Protein AF-A0A377LV64-F1 (afdb_monomer_lite)

Structure (mmCIF, N/CA/C/O backbone):
data_AF-A0A377LV64-F1
#
_entry.id   AF-A0A377LV64-F1
#
loop_
_atom_site.group_PDB
_atom_site.id
_atom_site.type_symbol
_atom_site.label_atom_id
_atom_site.label_alt_id
_atom_site.label_comp_id
_atom_site.label_asym_id
_atom_site.label_entity_id
_atom_site.label_seq_id
_atom_site.pdbx_PDB_ins_code
_atom_site.Cartn_x
_atom_site.Cartn_y
_atom_site.Cartn_z
_atom_site.occupancy
_atom_site.B_iso_or_equiv
_atom_site.auth_seq_id
_atom_site.auth_comp_id
_atom_site.auth_asym_id
_atom_site.auth_atom_id
_atom_site.pdbx_PDB_model_num
ATOM 1 N N . MET A 1 1 ? -27.611 -14.248 24.323 1.00 59.53 1 MET A N 1
ATOM 2 C CA . MET A 1 1 ? -26.358 -13.473 24.450 1.00 59.53 1 MET A CA 1
ATOM 3 C C . MET A 1 1 ? -26.274 -12.584 23.218 1.00 59.53 1 MET A C 1
ATOM 5 O O . MET A 1 1 ? -26.470 -13.113 22.133 1.00 59.53 1 MET A O 1
ATOM 9 N N . LYS A 1 2 ? -26.137 -11.259 23.353 1.00 60.19 2 LYS A N 1
ATOM 10 C CA . LYS A 1 2 ? -25.925 -10.385 22.186 1.00 60.19 2 LYS A CA 1
ATOM 11 C C . LY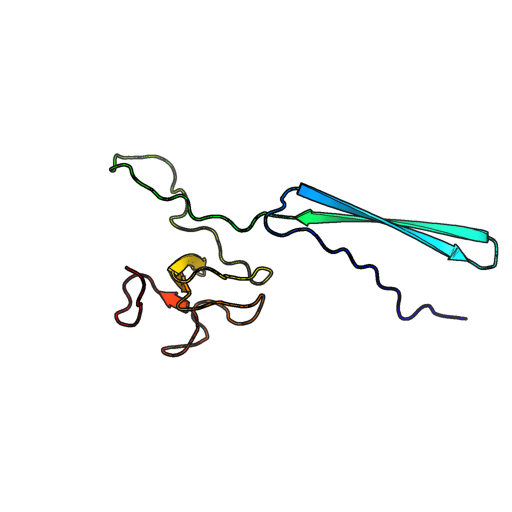S A 1 2 ? -24.421 -10.357 21.922 1.00 60.19 2 LYS A C 1
ATOM 13 O O . LYS A 1 2 ? -23.681 -9.987 22.828 1.00 60.19 2 LYS A O 1
ATOM 18 N N . SER A 1 3 ? -23.997 -10.825 20.753 1.00 68.69 3 SER A N 1
ATOM 19 C CA . SER A 1 3 ? -22.598 -10.783 20.319 1.00 68.69 3 SER A CA 1
ATOM 20 C C . SER A 1 3 ? -22.353 -9.489 19.549 1.00 68.69 3 SER A C 1
ATOM 22 O O . SER A 1 3 ? -23.254 -8.992 18.872 1.00 68.69 3 SER A O 1
ATOM 24 N N . VAL A 1 4 ? -21.161 -8.917 19.692 1.00 68.25 4 VAL A N 1
ATOM 25 C CA . VAL A 1 4 ? -20.699 -7.827 18.831 1.00 68.25 4 VAL A CA 1
ATOM 26 C C . VAL A 1 4 ? -19.834 -8.473 17.762 1.00 68.25 4 VAL A C 1
ATOM 28 O O . VAL A 1 4 ? -18.697 -8.839 18.034 1.00 68.25 4 VAL A O 1
ATOM 31 N N . ASP A 1 5 ? -20.384 -8.624 16.560 1.00 70.62 5 ASP A N 1
ATOM 32 C CA . ASP A 1 5 ? -19.706 -9.352 15.480 1.00 70.62 5 ASP A CA 1
ATOM 33 C C . ASP A 1 5 ? -18.890 -8.426 14.558 1.00 70.62 5 ASP A C 1
ATOM 35 O O . ASP A 1 5 ? -18.133 -8.894 13.710 1.00 70.62 5 ASP A O 1
ATOM 39 N N . SER A 1 6 ? -19.007 -7.100 14.724 1.00 60.22 6 SER A N 1
ATOM 40 C CA . SER A 1 6 ? -18.249 -6.127 13.931 1.00 60.22 6 SER A CA 1
ATOM 41 C C . SER A 1 6 ? -18.150 -4.755 14.610 1.00 60.22 6 SER A C 1
ATOM 43 O O . SER A 1 6 ? -19.130 -4.010 14.664 1.00 60.22 6 SER A O 1
ATOM 45 N N . ALA A 1 7 ? -16.955 -4.387 15.068 1.00 73.88 7 ALA A N 1
ATOM 46 C CA . ALA A 1 7 ? -16.596 -3.019 15.437 1.00 73.88 7 ALA A CA 1
ATOM 47 C C . ALA A 1 7 ? -15.292 -2.654 14.718 1.00 73.88 7 ALA A C 1
ATOM 49 O O . ALA A 1 7 ? -14.335 -3.424 14.753 1.00 73.88 7 ALA A O 1
ATOM 50 N N . HIS A 1 8 ? -15.263 -1.501 14.049 1.00 77.44 8 HIS A N 1
ATOM 51 C CA . HIS A 1 8 ? -14.115 -1.064 13.254 1.00 77.44 8 HIS A CA 1
ATOM 52 C C . HIS A 1 8 ? -13.709 0.357 13.640 1.00 77.44 8 HIS A C 1
ATOM 54 O O . HIS A 1 8 ? -14.565 1.226 13.810 1.00 77.44 8 HIS A O 1
ATOM 60 N N . ALA A 1 9 ? -12.401 0.591 13.731 1.00 75.19 9 ALA A N 1
ATOM 61 C CA . ALA A 1 9 ? -11.805 1.908 13.911 1.00 75.19 9 ALA A CA 1
ATOM 62 C C . ALA A 1 9 ? -10.847 2.187 12.745 1.00 75.19 9 ALA A C 1
ATOM 64 O O . ALA A 1 9 ? -10.065 1.317 12.362 1.00 75.19 9 ALA A O 1
ATOM 65 N N . TYR A 1 10 ? -10.909 3.397 12.187 1.00 77.56 10 TYR A N 1
ATOM 66 C CA . TYR A 1 10 ? -10.066 3.828 11.072 1.00 77.56 10 TYR A CA 1
ATOM 67 C C . TYR A 1 10 ? -9.449 5.189 11.371 1.00 77.56 10 TYR A C 1
ATOM 69 O O . TYR A 1 10 ? -10.080 6.044 11.991 1.00 77.56 10 TYR A O 1
ATOM 77 N N . ALA A 1 11 ? -8.236 5.402 10.871 1.00 77.44 11 ALA A N 1
ATOM 78 C CA . ALA A 1 11 ? -7.573 6.694 10.904 1.00 77.44 11 ALA A CA 1
ATOM 79 C C . ALA A 1 11 ? -6.870 6.966 9.581 1.00 77.44 11 ALA A C 1
ATOM 81 O O . ALA A 1 11 ? -6.234 6.085 9.002 1.00 77.44 11 ALA A O 1
ATOM 82 N N . VAL A 1 12 ? -6.986 8.208 9.122 1.00 81.62 12 VAL A N 1
ATOM 83 C CA . VAL A 1 12 ? -6.298 8.698 7.932 1.00 81.62 12 VAL A CA 1
ATOM 84 C C . VAL A 1 12 ? -5.049 9.425 8.395 1.00 81.62 12 VAL A C 1
ATOM 86 O O . VAL A 1 12 ? -5.133 10.426 9.103 1.00 81.62 12 VAL A O 1
ATOM 89 N N . ILE A 1 13 ? -3.890 8.911 7.998 1.00 78.44 13 ILE A N 1
ATOM 90 C CA . ILE A 1 13 ? -2.603 9.533 8.290 1.00 78.44 13 ILE A CA 1
ATOM 91 C C . ILE A 1 13 ? -2.162 10.323 7.052 1.00 78.44 13 ILE A C 1
ATOM 93 O O . ILE A 1 13 ? -2.203 9.764 5.951 1.00 78.44 13 ILE A O 1
ATOM 97 N N . PRO A 1 14 ? -1.755 11.602 7.185 1.00 74.31 14 PRO A N 1
ATOM 98 C CA . PRO A 1 14 ? -1.276 12.383 6.052 1.00 74.31 14 PRO A CA 1
ATOM 99 C C . PRO A 1 14 ? -0.109 11.696 5.338 1.00 74.31 14 PRO A C 1
ATOM 101 O O . PRO A 1 14 ? 0.725 11.034 5.968 1.00 74.31 14 PRO A O 1
ATOM 104 N N . ALA A 1 15 ? -0.022 11.885 4.021 1.00 58.31 15 ALA A N 1
ATOM 105 C CA . ALA A 1 15 ? 1.092 11.366 3.236 1.00 58.31 15 ALA A CA 1
ATOM 106 C C . ALA A 1 15 ? 2.441 11.860 3.793 1.00 58.31 15 ALA A C 1
ATOM 108 O O . ALA A 1 15 ? 2.550 12.996 4.251 1.00 58.31 15 ALA A O 1
ATOM 109 N N . ASN A 1 16 ? 3.469 11.009 3.719 1.00 60.00 16 ASN A N 1
ATOM 110 C CA . ASN A 1 16 ? 4.834 11.285 4.195 1.00 60.00 16 ASN A CA 1
ATOM 111 C C . ASN A 1 16 ? 4.975 11.521 5.711 1.00 60.00 16 ASN A C 1
ATOM 113 O O . ASN A 1 16 ? 5.982 12.071 6.149 1.00 60.00 16 ASN A O 1
ATOM 117 N N . SER A 1 17 ? 4.004 11.080 6.512 1.00 64.38 17 SER A N 1
ATOM 118 C CA . SER A 1 17 ? 4.131 11.089 7.972 1.00 64.38 17 SER A CA 1
ATOM 119 C C . SER A 1 17 ? 4.943 9.890 8.466 1.00 64.38 17 SER A C 1
ATOM 121 O O . SER A 1 17 ? 4.853 8.793 7.913 1.00 64.38 17 SER A O 1
ATOM 123 N N . GLU A 1 18 ? 5.695 10.085 9.545 1.00 76.56 18 GLU A N 1
ATOM 124 C CA . GLU A 1 18 ? 6.354 9.023 10.305 1.00 76.56 18 GLU A CA 1
ATOM 125 C C . GLU A 1 18 ? 6.080 9.203 11.798 1.00 76.56 18 GLU A C 1
ATOM 127 O O . GLU A 1 18 ? 5.905 10.325 12.269 1.00 76.56 18 GLU A O 1
ATOM 132 N N . GLY A 1 19 ? 6.013 8.100 12.539 1.00 76.12 19 GLY A N 1
ATOM 133 C CA . GLY A 1 19 ? 5.763 8.118 13.977 1.00 76.12 19 GLY A CA 1
ATOM 134 C C . GLY A 1 19 ? 4.929 6.932 14.439 1.00 76.12 19 GLY A C 1
ATOM 135 O O . GLY A 1 19 ? 4.646 6.009 13.679 1.00 76.12 19 GLY A O 1
ATOM 136 N N . GLU A 1 20 ? 4.532 6.945 15.703 1.00 81.06 20 GLU A N 1
ATOM 137 C CA . GLU A 1 20 ? 3.652 5.927 16.273 1.00 81.06 20 GLU A CA 1
ATOM 138 C C . GLU A 1 20 ? 2.248 6.500 16.445 1.00 81.06 20 GLU A C 1
ATOM 140 O O . GLU A 1 20 ? 2.061 7.547 17.062 1.00 81.06 20 GLU A O 1
ATOM 145 N N . ALA A 1 21 ? 1.256 5.811 15.887 1.00 80.81 21 ALA A N 1
ATOM 146 C CA . ALA A 1 21 ? -0.149 6.088 16.130 1.00 80.81 21 ALA A CA 1
ATOM 147 C C . ALA A 1 21 ? -0.663 5.094 17.175 1.00 80.81 21 ALA A C 1
ATOM 149 O O . ALA A 1 21 ? -0.711 3.891 16.920 1.00 80.81 21 ALA A O 1
ATOM 150 N N . VAL A 1 22 ? -1.033 5.592 18.354 1.00 84.44 22 VAL A N 1
ATOM 151 C CA . VAL A 1 22 ? -1.630 4.780 19.421 1.00 84.44 22 VAL A CA 1
ATOM 152 C C . VAL A 1 22 ? -3.146 4.911 19.345 1.00 84.44 22 VAL A C 1
ATOM 154 O O . VAL A 1 22 ? -3.686 6.012 19.439 1.00 84.44 22 VAL A O 1
ATOM 157 N N . PHE A 1 23 ? -3.829 3.782 19.184 1.00 84.50 23 PHE A N 1
ATOM 158 C CA . PHE A 1 23 ? -5.284 3.706 19.191 1.00 84.50 23 PHE A CA 1
ATOM 159 C C . PHE A 1 23 ? -5.746 3.085 20.492 1.00 84.50 23 PHE A C 1
ATOM 161 O O . PHE A 1 23 ? -5.482 1.911 20.729 1.00 84.50 23 PHE A O 1
ATOM 168 N N . THR A 1 24 ? -6.462 3.860 21.298 1.00 83.12 24 THR A N 1
ATOM 169 C CA . THR A 1 24 ? -7.132 3.365 22.501 1.00 83.12 24 THR A CA 1
ATOM 170 C C . THR A 1 24 ? -8.619 3.265 22.212 1.00 83.12 24 THR A C 1
ATOM 172 O O . THR A 1 24 ? -9.264 4.274 21.921 1.00 83.12 24 THR A O 1
ATOM 175 N N . LEU A 1 25 ? -9.166 2.055 22.277 1.00 85.81 25 LEU A N 1
ATOM 176 C CA . LEU A 1 25 ? -10.587 1.809 22.092 1.00 85.81 25 LEU A CA 1
ATOM 177 C C . LEU A 1 25 ? -11.227 1.519 23.442 1.00 85.81 25 LEU A C 1
ATOM 179 O O . LEU A 1 25 ? -10.770 0.642 24.168 1.00 85.81 25 LEU A O 1
ATOM 183 N N . THR A 1 26 ? -12.310 2.231 23.747 1.00 87.81 26 THR A N 1
ATOM 184 C CA . THR A 1 26 ? -13.128 1.985 24.935 1.00 87.81 26 THR A CA 1
ATOM 185 C C . THR A 1 26 ? -14.533 1.603 24.503 1.00 87.81 26 THR A C 1
ATOM 187 O O . THR A 1 26 ? -15.198 2.354 23.792 1.00 87.81 26 THR A O 1
ATOM 190 N N . THR A 1 27 ? -14.998 0.443 24.950 1.00 84.06 27 THR A N 1
ATOM 191 C CA . THR A 1 27 ? -16.371 -0.021 24.746 1.00 84.06 27 THR A CA 1
ATOM 192 C C . THR A 1 27 ? -17.149 0.108 26.044 1.00 84.06 27 THR A C 1
ATOM 194 O O . THR A 1 27 ? -16.686 -0.390 27.070 1.00 84.06 27 THR A O 1
ATOM 197 N N . THR A 1 28 ? -18.334 0.718 25.996 1.00 89.88 28 THR A N 1
ATOM 198 C CA . THR A 1 28 ? -19.233 0.855 27.152 1.00 89.88 28 THR A CA 1
ATOM 199 C C . THR A 1 28 ? -20.492 0.025 26.935 1.00 89.88 28 THR A C 1
ATOM 201 O O . THR A 1 28 ? -21.195 0.201 25.939 1.00 89.88 28 THR A O 1
ATOM 204 N N . GLY A 1 29 ? -20.782 -0.883 27.863 1.00 85.94 29 GLY A N 1
ATOM 205 C CA . GLY A 1 29 ? -22.022 -1.649 27.891 1.00 85.94 29 GLY A CA 1
ATOM 206 C C . GLY A 1 29 ? -23.213 -0.796 28.331 1.00 85.94 29 GLY A C 1
ATOM 207 O O . GLY A 1 29 ? -23.063 0.222 29.002 1.00 85.94 29 GLY A O 1
ATOM 208 N N . ALA A 1 30 ? -24.429 -1.233 27.995 1.00 84.62 30 ALA A N 1
ATOM 209 C CA . ALA A 1 30 ? -25.662 -0.581 28.459 1.00 84.62 30 ALA A CA 1
ATOM 210 C C . ALA A 1 30 ? -25.830 -0.621 29.994 1.00 84.62 30 ALA A C 1
ATOM 212 O O . ALA A 1 30 ? -26.620 0.134 30.549 1.00 84.62 30 ALA A O 1
ATOM 213 N N . ASP A 1 31 ? -25.081 -1.494 30.671 1.00 91.25 31 ASP A N 1
ATOM 214 C CA . ASP A 1 31 ? -24.961 -1.583 32.128 1.00 91.25 31 ASP A CA 1
ATOM 215 C C . ASP A 1 31 ? -23.941 -0.588 32.718 1.00 91.25 31 ASP A C 1
ATOM 217 O O . ASP A 1 31 ? -23.702 -0.592 33.924 1.00 91.25 31 ASP A O 1
ATOM 221 N N . GLY A 1 32 ? -23.327 0.254 31.880 1.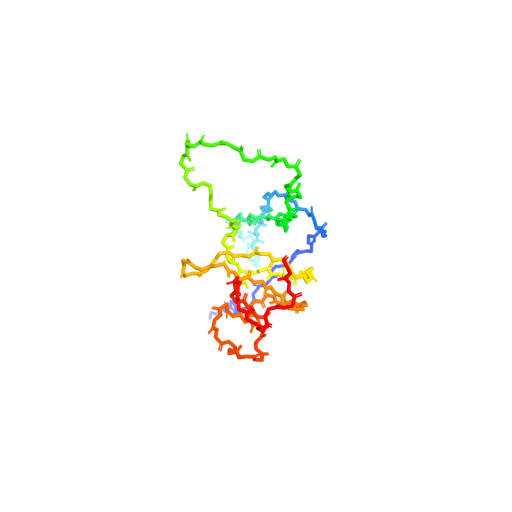00 89.62 32 GLY A N 1
ATOM 222 C CA . GLY A 1 32 ? -22.349 1.266 32.272 1.00 89.62 32 GLY A CA 1
ATOM 223 C C . GLY A 1 32 ? -20.929 0.736 32.475 1.00 89.62 32 GLY A C 1
ATOM 224 O O . GLY A 1 32 ? -20.036 1.522 32.785 1.00 89.62 32 GLY A O 1
ATOM 225 N N . ARG A 1 33 ? -20.681 -0.568 32.293 1.00 89.44 33 ARG A N 1
ATOM 226 C CA . ARG A 1 33 ? -19.327 -1.126 32.398 1.00 89.44 33 ARG A CA 1
ATOM 227 C C . ARG A 1 33 ? -18.508 -0.781 31.167 1.00 89.44 33 ARG A C 1
ATOM 229 O O . ARG A 1 33 ? -19.020 -0.812 30.050 1.00 89.44 33 ARG A O 1
ATOM 236 N N . THR A 1 34 ? -17.226 -0.512 31.370 1.00 91.62 34 THR A N 1
ATOM 237 C CA . THR A 1 34 ? -16.286 -0.226 30.289 1.00 91.62 34 THR A CA 1
ATOM 238 C C . THR A 1 34 ? -15.236 -1.322 30.160 1.00 91.62 34 THR A C 1
ATOM 240 O O . THR A 1 34 ? -14.863 -1.970 31.137 1.00 91.62 34 THR A O 1
ATOM 243 N N . ALA A 1 35 ? -14.750 -1.516 28.940 1.00 83.81 35 ALA A N 1
ATOM 244 C CA . ALA A 1 35 ? -13.516 -2.232 28.651 1.00 83.81 35 ALA A CA 1
ATOM 245 C C . ALA A 1 35 ? -12.669 -1.356 27.730 1.00 83.81 35 ALA A C 1
ATOM 247 O O . ALA A 1 35 ? -13.215 -0.704 26.838 1.00 83.81 35 ALA A O 1
ATOM 248 N N . THR A 1 36 ? -11.360 -1.331 27.960 1.00 90.25 36 THR A N 1
ATOM 249 C CA . THR A 1 36 ? -10.418 -0.513 27.197 1.00 90.25 36 THR A CA 1
ATOM 250 C C . THR A 1 36 ? -9.268 -1.382 26.722 1.00 90.25 36 THR A C 1
ATOM 252 O O . THR A 1 36 ? -8.754 -2.186 27.497 1.00 90.25 36 THR A O 1
ATOM 255 N N . ASP A 1 37 ? -8.862 -1.195 25.472 1.00 85.00 37 ASP A N 1
ATOM 256 C CA . ASP A 1 37 ? -7.676 -1.825 24.897 1.00 85.00 37 ASP A CA 1
ATOM 257 C C . ASP A 1 37 ? -6.910 -0.831 24.017 1.00 85.00 37 ASP A C 1
ATOM 259 O O . ASP A 1 37 ? -7.479 0.154 23.534 1.00 85.00 37 ASP A O 1
ATOM 263 N N . SER A 1 38 ? -5.613 -1.068 23.830 1.00 82.94 38 SER A N 1
ATOM 264 C CA . SER A 1 38 ? -4.731 -0.175 23.080 1.00 82.94 38 SER A CA 1
ATOM 265 C C . SER A 1 38 ? -3.859 -0.915 22.072 1.00 82.94 38 SER A C 1
ATOM 267 O O . SER A 1 38 ? -3.236 -1.919 22.403 1.00 82.94 38 SER A O 1
ATOM 269 N N . MET A 1 39 ? -3.742 -0.359 20.865 1.00 80.88 39 MET A N 1
ATOM 270 C CA . MET A 1 39 ? -2.904 -0.870 19.781 1.00 80.88 39 MET A CA 1
ATOM 271 C C . MET A 1 39 ? -1.959 0.226 19.286 1.00 80.88 39 MET A C 1
ATOM 273 O O . MET A 1 39 ? -2.404 1.309 18.898 1.00 80.88 39 MET A O 1
ATOM 277 N N . THR A 1 40 ? -0.663 -0.074 19.226 1.00 80.38 40 THR A N 1
ATOM 278 C CA . THR A 1 40 ? 0.330 0.817 18.613 1.00 80.38 40 THR A CA 1
ATOM 279 C C . THR A 1 40 ? 0.557 0.432 17.158 1.00 80.38 40 THR A C 1
ATOM 281 O O . THR A 1 40 ? 0.949 -0.691 16.841 1.00 80.38 40 THR A O 1
ATOM 284 N N . ILE A 1 41 ? 0.349 1.392 16.263 1.00 78.25 41 ILE A N 1
ATOM 285 C CA . ILE A 1 41 ? 0.613 1.271 14.836 1.00 78.25 41 ILE A CA 1
ATOM 286 C C . ILE A 1 41 ? 1.819 2.138 14.497 1.00 78.25 41 ILE A C 1
ATOM 288 O O . ILE A 1 41 ? 1.759 3.367 14.533 1.00 78.25 41 ILE A O 1
ATOM 292 N N . LYS A 1 42 ? 2.927 1.496 14.131 1.00 79.12 42 LYS A N 1
ATOM 293 C CA . LYS A 1 42 ? 4.103 2.200 13.621 1.00 79.12 42 LYS A CA 1
ATOM 294 C C . LYS A 1 42 ? 3.835 2.684 12.195 1.00 79.12 42 LYS A C 1
ATOM 296 O O . LYS A 1 42 ? 3.731 1.878 11.272 1.00 79.12 42 LYS A O 1
ATOM 301 N N . VAL A 1 43 ? 3.764 3.999 12.022 1.00 78.12 43 VAL A N 1
ATOM 302 C CA . VAL A 1 43 ? 3.709 4.673 10.726 1.00 78.12 43 VAL A CA 1
ATOM 303 C C . VAL A 1 43 ? 5.136 4.946 10.274 1.00 78.12 43 VAL A C 1
ATOM 305 O O . VAL A 1 43 ? 5.889 5.687 10.904 1.00 78.12 43 VAL A O 1
ATOM 308 N N . THR A 1 44 ? 5.527 4.345 9.161 1.00 69.00 44 THR A N 1
ATOM 309 C CA . THR A 1 44 ? 6.815 4.626 8.527 1.00 69.00 44 THR A CA 1
ATOM 310 C C . THR A 1 44 ? 6.595 5.528 7.329 1.00 69.00 44 THR A C 1
ATOM 312 O O . THR A 1 44 ? 5.753 5.204 6.484 1.00 69.00 44 THR A O 1
ATOM 315 N N . LYS A 1 45 ? 7.393 6.595 7.197 1.00 60.25 45 LYS A N 1
ATOM 316 C CA . LYS A 1 45 ? 7.464 7.306 5.921 1.00 60.25 45 LYS A CA 1
ATOM 317 C C . LYS A 1 45 ? 7.861 6.320 4.817 1.00 60.25 45 LYS A C 1
ATOM 319 O O . LYS A 1 45 ? 8.672 5.419 5.069 1.00 60.25 45 LYS A O 1
ATOM 324 N N . PRO A 1 46 ? 7.335 6.478 3.593 1.00 50.91 46 PRO A N 1
ATOM 325 C CA . PRO A 1 46 ? 7.935 5.839 2.435 1.00 50.91 46 PRO A CA 1
ATOM 326 C C . PRO A 1 46 ? 9.418 6.216 2.409 1.00 50.91 46 PRO A C 1
ATOM 328 O O . PRO A 1 46 ? 9.753 7.396 2.522 1.00 50.91 46 PRO A O 1
ATOM 331 N N . ALA A 1 47 ? 10.307 5.227 2.317 1.00 47.44 47 ALA A N 1
ATOM 332 C CA . ALA A 1 47 ? 11.725 5.506 2.156 1.00 47.44 47 ALA A CA 1
ATOM 333 C C . ALA A 1 47 ? 11.899 6.287 0.847 1.00 47.44 47 ALA A C 1
ATOM 335 O O . ALA A 1 47 ? 11.734 5.729 -0.238 1.00 47.44 47 ALA A O 1
ATOM 336 N N . VAL A 1 48 ? 12.187 7.586 0.948 1.00 44.47 48 VAL A N 1
ATOM 337 C CA . VAL A 1 48 ? 12.696 8.346 -0.191 1.00 44.47 48 VAL A CA 1
ATOM 338 C C . VAL A 1 48 ? 14.075 7.752 -0.476 1.00 44.47 48 VAL A C 1
ATOM 340 O O . VAL A 1 48 ? 14.890 7.715 0.448 1.00 44.47 48 VAL A O 1
ATOM 343 N N . PRO A 1 49 ? 14.341 7.216 -1.680 1.00 43.56 49 PRO A N 1
ATOM 344 C CA . PRO A 1 49 ? 15.673 6.733 -2.000 1.00 43.56 49 PRO A CA 1
ATOM 345 C C . PRO A 1 49 ? 16.640 7.911 -1.871 1.00 43.56 49 PRO A C 1
ATOM 347 O O . PRO A 1 49 ? 16.504 8.908 -2.580 1.00 43.56 49 PRO A O 1
ATOM 350 N N . GLU A 1 50 ? 17.576 7.811 -0.925 1.00 41.41 50 GLU A N 1
ATOM 351 C CA . GLU A 1 50 ? 18.716 8.719 -0.846 1.00 41.41 50 GLU A CA 1
ATOM 352 C C . GLU A 1 50 ? 19.415 8.697 -2.209 1.00 41.41 50 GLU A C 1
ATOM 354 O O . GLU A 1 50 ? 19.712 7.633 -2.762 1.00 41.41 50 GLU A O 1
ATOM 359 N N . LYS A 1 51 ? 19.588 9.881 -2.793 1.00 34.00 51 LYS A N 1
ATOM 360 C CA . LYS A 1 51 ? 20.330 10.066 -4.033 1.00 34.00 51 LYS A CA 1
ATOM 361 C C . LYS A 1 51 ? 21.811 10.021 -3.651 1.00 34.00 51 LYS A C 1
ATOM 363 O O . LYS A 1 51 ? 22.316 10.980 -3.077 1.00 34.00 51 LYS A O 1
ATOM 368 N N . ASP A 1 52 ? 22.456 8.878 -3.870 1.00 40.34 52 ASP A N 1
ATOM 369 C CA . ASP A 1 52 ? 23.891 8.702 -3.622 1.00 40.34 52 ASP A CA 1
ATOM 370 C C . ASP A 1 52 ? 24.689 9.456 -4.701 1.00 40.34 52 ASP A C 1
ATOM 372 O O . ASP A 1 52 ? 24.926 8.941 -5.791 1.00 40.34 52 ASP A O 1
ATOM 376 N N . ASP A 1 53 ? 25.090 10.691 -4.390 1.00 42.56 53 ASP A N 1
ATOM 377 C CA . ASP A 1 53 ? 26.089 11.466 -5.133 1.00 42.56 53 ASP A CA 1
ATOM 378 C C . ASP A 1 53 ? 27.409 11.487 -4.333 1.00 42.56 53 ASP A C 1
ATOM 380 O O . ASP A 1 53 ? 27.810 12.536 -3.836 1.00 42.56 53 ASP A O 1
ATOM 384 N N . THR A 1 54 ? 28.098 10.354 -4.124 1.00 35.78 54 THR A N 1
ATOM 385 C CA . THR A 1 54 ? 29.498 10.362 -3.624 1.00 35.78 54 THR A CA 1
ATOM 386 C C . THR A 1 54 ? 30.257 9.067 -3.995 1.00 35.78 54 THR A C 1
ATOM 388 O O . THR A 1 54 ? 29.655 7.996 -3.933 1.00 35.78 54 THR A O 1
ATOM 391 N N . PRO A 1 55 ? 31.553 9.118 -4.393 1.00 39.12 55 PRO A N 1
ATOM 392 C CA . PRO A 1 55 ? 32.297 7.970 -4.928 1.00 39.12 55 PRO A CA 1
ATOM 393 C C . PRO A 1 55 ? 32.839 7.020 -3.841 1.00 39.12 55 PRO A C 1
ATOM 395 O O . PRO A 1 55 ? 33.112 7.442 -2.719 1.00 39.12 55 PRO A O 1
ATOM 398 N N . GLU A 1 56 ? 33.032 5.750 -4.220 1.00 58.06 56 GLU A N 1
ATOM 399 C CA . GLU A 1 56 ? 33.473 4.601 -3.402 1.00 58.06 56 GLU A CA 1
ATOM 400 C C . GLU A 1 56 ? 34.746 4.806 -2.559 1.00 58.06 56 GLU A C 1
ATOM 402 O O . GLU A 1 56 ? 35.762 5.289 -3.068 1.00 58.06 56 GLU A O 1
ATOM 407 N N . LYS A 1 57 ? 34.736 4.254 -1.327 1.00 34.50 57 LYS A N 1
ATOM 408 C CA . LYS A 1 57 ? 35.872 3.477 -0.785 1.00 34.50 57 LYS A CA 1
ATOM 409 C C . LYS A 1 57 ? 35.522 2.555 0.408 1.00 34.50 57 LYS A C 1
ATOM 411 O O . LYS A 1 57 ? 34.882 3.004 1.352 1.00 34.50 57 LYS A O 1
ATOM 416 N N . ASP A 1 58 ? 35.998 1.309 0.296 1.00 41.91 58 ASP A N 1
ATOM 417 C CA . ASP A 1 58 ? 36.325 0.211 1.239 1.00 41.91 58 ASP A CA 1
ATOM 418 C C . ASP A 1 58 ? 35.709 0.040 2.654 1.00 41.91 58 ASP A C 1
ATOM 420 O O . ASP A 1 58 ? 35.753 0.920 3.510 1.00 41.91 58 ASP A O 1
ATOM 424 N N . ASP A 1 59 ? 35.329 -1.228 2.899 1.00 52.84 59 ASP A N 1
ATOM 425 C CA . ASP A 1 59 ? 35.412 -2.030 4.138 1.00 52.84 59 ASP A CA 1
ATOM 426 C C . ASP A 1 59 ? 34.640 -1.609 5.408 1.00 52.84 59 ASP A C 1
ATOM 428 O O . ASP A 1 59 ? 35.213 -1.161 6.401 1.00 52.84 59 ASP A O 1
ATOM 432 N N . THR A 1 60 ? 33.322 -1.865 5.463 1.00 34.72 60 THR A N 1
ATOM 433 C CA . THR A 1 60 ? 32.541 -2.041 6.721 1.00 34.72 60 THR A CA 1
ATOM 434 C C . THR A 1 60 ? 31.163 -2.697 6.425 1.00 34.72 60 THR A C 1
ATOM 436 O O . THR A 1 60 ? 30.761 -2.735 5.262 1.00 34.72 60 THR A O 1
ATOM 439 N N . PRO A 1 61 ? 30.447 -3.299 7.408 1.00 40.66 61 PRO A N 1
ATOM 440 C CA . PRO A 1 61 ? 29.448 -4.354 7.187 1.00 40.66 61 PRO A CA 1
ATOM 441 C C . PRO A 1 61 ? 28.328 -3.936 6.233 1.00 40.66 61 PRO A C 1
ATOM 443 O O . PRO A 1 61 ? 27.762 -2.854 6.360 1.00 40.66 61 PRO A O 1
ATOM 446 N N . VAL A 1 62 ? 28.025 -4.838 5.294 1.00 37.91 62 VAL A N 1
ATOM 447 C CA . VAL A 1 62 ? 27.159 -4.648 4.123 1.00 37.91 62 VAL A CA 1
ATOM 448 C C . VAL A 1 62 ? 25.833 -3.97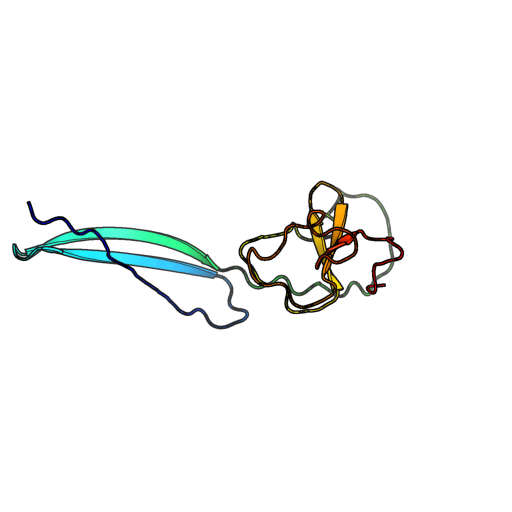4 4.501 1.00 37.91 62 VAL A C 1
ATOM 450 O O . VAL A 1 62 ? 24.856 -4.635 4.857 1.00 37.91 62 VAL A O 1
ATOM 453 N N . LYS A 1 63 ? 25.780 -2.639 4.390 1.00 43.31 63 LYS A N 1
ATOM 454 C CA . LYS A 1 63 ? 24.526 -1.884 4.297 1.00 43.31 63 LYS A CA 1
ATOM 455 C C . LYS A 1 63 ? 23.766 -2.492 3.110 1.00 43.31 63 LYS A C 1
ATOM 457 O O . LYS A 1 63 ? 24.328 -2.531 2.013 1.00 43.31 63 LYS A O 1
ATOM 462 N N . PRO A 1 64 ? 22.537 -3.012 3.279 1.00 50.34 64 PRO A N 1
ATOM 463 C CA . PRO A 1 64 ? 21.832 -3.629 2.166 1.00 50.34 64 PRO A CA 1
ATOM 464 C C . PRO A 1 64 ? 21.659 -2.593 1.052 1.00 50.34 64 PRO A C 1
ATOM 466 O O . PRO A 1 64 ? 21.175 -1.486 1.289 1.00 50.34 64 PRO A O 1
ATOM 469 N N . ALA A 1 65 ? 22.059 -2.965 -0.166 1.00 63.59 65 ALA A N 1
ATOM 470 C CA . ALA A 1 65 ? 22.078 -2.086 -1.337 1.00 63.59 65 ALA A CA 1
ATOM 471 C C . ALA A 1 65 ? 20.700 -1.478 -1.680 1.00 63.59 65 ALA A C 1
ATOM 473 O O . ALA A 1 65 ? 20.624 -0.497 -2.422 1.00 63.59 65 ALA A O 1
ATOM 474 N N . ALA A 1 66 ? 19.613 -2.026 -1.124 1.00 73.62 66 ALA A N 1
ATOM 475 C CA . ALA A 1 66 ? 18.266 -1.471 -1.166 1.00 73.62 66 ALA A CA 1
ATOM 476 C C . ALA A 1 66 ? 17.459 -1.831 0.102 1.00 73.62 66 ALA A C 1
ATOM 478 O O . ALA A 1 66 ? 17.646 -2.927 0.646 1.00 73.62 66 ALA A O 1
ATOM 479 N N . PRO A 1 67 ? 16.506 -0.976 0.527 1.00 81.06 67 PRO A N 1
ATOM 480 C CA . PRO A 1 67 ? 15.530 -1.320 1.563 1.00 81.06 67 PRO A CA 1
ATOM 481 C C . PRO A 1 67 ? 14.759 -2.601 1.221 1.00 81.06 67 PRO A C 1
ATOM 483 O O . PRO A 1 67 ? 14.463 -2.845 0.052 1.00 81.06 67 PRO A O 1
ATOM 486 N N . ALA A 1 68 ? 14.406 -3.410 2.222 1.00 84.06 68 ALA A N 1
ATOM 487 C CA . ALA A 1 68 ? 13.617 -4.623 2.003 1.00 84.06 68 ALA A CA 1
ATOM 488 C C . ALA A 1 68 ? 12.228 -4.302 1.418 1.00 84.06 68 ALA A C 1
ATOM 490 O O . ALA A 1 68 ? 11.590 -3.320 1.807 1.00 84.06 68 ALA A O 1
ATOM 491 N N . TYR A 1 69 ? 11.749 -5.141 0.497 1.00 85.94 69 TYR A N 1
ATOM 492 C CA . TYR A 1 69 ? 10.383 -5.065 -0.022 1.00 85.94 69 TYR A CA 1
ATOM 493 C C . TYR A 1 69 ? 9.358 -5.173 1.117 1.00 85.94 69 TYR A C 1
ATOM 495 O O . TYR A 1 69 ? 9.490 -5.992 2.026 1.00 85.94 69 TYR A O 1
ATOM 503 N N . ASN A 1 70 ? 8.307 -4.362 1.041 1.00 84.88 70 ASN A N 1
ATOM 504 C CA . ASN A 1 70 ? 7.231 -4.291 2.011 1.00 84.88 70 ASN A CA 1
ATOM 505 C C . ASN A 1 70 ? 5.887 -4.330 1.275 1.00 84.88 70 ASN A C 1
ATOM 507 O O . ASN A 1 70 ? 5.448 -3.342 0.692 1.00 84.88 70 ASN A O 1
ATOM 511 N N . ALA A 1 71 ? 5.202 -5.470 1.358 1.00 83.75 71 ALA A N 1
ATOM 512 C CA . ALA A 1 71 ? 3.896 -5.668 0.734 1.00 83.75 71 ALA A CA 1
ATOM 513 C C . ALA A 1 71 ? 2.795 -4.741 1.288 1.00 83.75 71 ALA A C 1
ATOM 515 O O . ALA A 1 71 ? 1.718 -4.672 0.711 1.00 83.75 71 ALA A O 1
ATOM 516 N N . LYS A 1 72 ? 3.022 -4.033 2.401 1.00 78.25 72 LYS A N 1
ATOM 517 C CA . LYS A 1 72 ? 2.017 -3.172 3.043 1.00 78.25 72 LYS A CA 1
ATOM 518 C C . LYS A 1 72 ? 2.047 -1.719 2.560 1.00 78.25 72 LYS A C 1
ATOM 520 O O . LYS A 1 72 ? 1.208 -0.938 2.997 1.00 78.25 72 LYS A O 1
ATOM 525 N N . ILE A 1 73 ? 2.988 -1.344 1.692 1.00 77.88 73 ILE A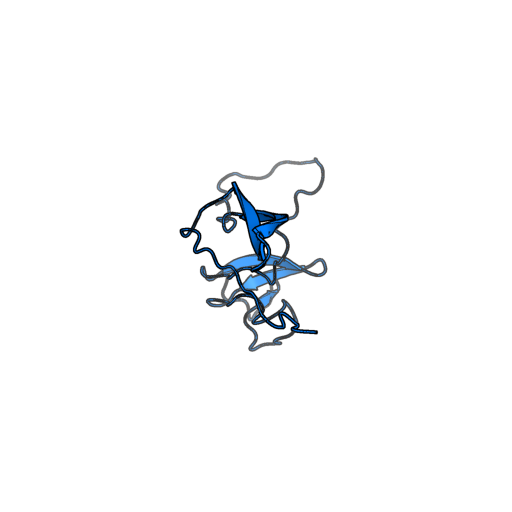 N 1
ATOM 526 C CA . ILE A 1 73 ? 3.113 0.026 1.172 1.00 77.88 73 ILE A CA 1
ATOM 527 C C . ILE A 1 73 ? 2.985 0.060 -0.349 1.00 77.88 73 ILE A C 1
ATOM 529 O O . ILE A 1 73 ? 3.194 -0.943 -1.028 1.00 77.88 73 ILE A O 1
ATOM 533 N N . ALA A 1 74 ? 2.656 1.236 -0.877 1.00 81.75 74 ALA A N 1
ATOM 534 C CA . ALA A 1 74 ? 2.714 1.497 -2.307 1.00 81.75 74 ALA A CA 1
ATOM 535 C C . ALA A 1 74 ? 4.143 1.863 -2.738 1.00 81.75 74 ALA A C 1
ATOM 537 O O . ALA A 1 74 ? 4.908 2.438 -1.961 1.00 81.75 74 ALA A O 1
ATOM 538 N N . TYR A 1 75 ? 4.455 1.623 -4.011 1.00 84.31 75 TYR A N 1
ATOM 539 C CA . TYR A 1 75 ? 5.676 2.079 -4.677 1.00 84.31 75 TYR A CA 1
ATOM 540 C C . TYR A 1 75 ? 5.304 3.046 -5.803 1.00 84.31 75 TYR A C 1
ATOM 542 O O . TYR A 1 75 ? 5.145 2.618 -6.949 1.00 84.31 75 TYR A O 1
ATOM 550 N N . PRO A 1 76 ? 5.096 4.339 -5.492 1.00 79.12 76 PRO A N 1
ATOM 551 C CA . PRO A 1 76 ? 4.543 5.293 -6.448 1.00 79.12 76 PRO A CA 1
ATOM 552 C C . PRO A 1 76 ? 5.559 5.774 -7.484 1.00 79.12 76 PRO A C 1
ATOM 554 O O . PRO A 1 76 ? 5.207 6.036 -8.632 1.00 79.12 76 PRO A O 1
ATOM 557 N N . THR A 1 77 ? 6.824 5.880 -7.084 1.00 85.31 77 THR A N 1
ATOM 558 C CA . THR A 1 77 ? 7.901 6.377 -7.935 1.00 85.31 77 THR A CA 1
ATOM 559 C C . THR A 1 77 ? 8.437 5.226 -8.767 1.00 85.31 77 THR A C 1
ATOM 561 O O . THR A 1 77 ? 8.928 4.244 -8.212 1.00 85.31 77 THR A O 1
ATOM 564 N N . LYS A 1 78 ? 8.346 5.324 -10.095 1.00 87.88 78 LYS A N 1
ATOM 565 C CA . LYS A 1 78 ? 9.003 4.378 -11.006 1.00 87.88 78 LYS A CA 1
ATOM 566 C C . LYS A 1 78 ? 10.506 4.304 -10.685 1.00 87.88 78 LYS A C 1
ATOM 568 O O . LYS A 1 78 ? 11.110 5.321 -10.359 1.00 87.88 78 LYS A O 1
ATOM 573 N N . CYS A 1 79 ? 11.103 3.123 -10.817 1.00 92.44 79 CYS A N 1
ATOM 574 C CA . CYS A 1 79 ? 12.513 2.857 -10.527 1.00 92.44 79 CYS A CA 1
ATOM 575 C C . CYS A 1 79 ? 12.918 2.970 -9.049 1.00 92.44 79 CYS A C 1
ATOM 577 O O . CYS A 1 79 ? 14.099 3.092 -8.736 1.00 92.44 79 CYS A O 1
ATOM 579 N N . THR A 1 80 ? 11.964 2.855 -8.127 1.00 90.06 80 THR A N 1
ATOM 580 C CA . THR A 1 80 ? 12.258 2.585 -6.717 1.00 90.06 80 THR A CA 1
ATOM 581 C C . THR A 1 80 ? 12.907 1.207 -6.586 1.00 90.06 80 THR A C 1
ATOM 583 O O . THR A 1 80 ? 12.331 0.202 -7.010 1.00 90.06 80 THR A O 1
ATOM 586 N N . LYS A 1 81 ? 14.099 1.161 -5.977 1.00 89.62 81 LYS A N 1
ATOM 587 C CA . LYS A 1 81 ? 14.819 -0.085 -5.686 1.00 89.62 81 LYS A CA 1
ATOM 588 C C . LYS A 1 81 ? 14.353 -0.710 -4.371 1.00 89.62 81 LYS A C 1
ATOM 590 O O . LYS A 1 81 ? 14.191 -0.007 -3.374 1.00 89.62 81 LYS A O 1
ATOM 595 N N . VAL A 1 82 ? 14.212 -2.031 -4.348 1.00 87.19 82 VAL A N 1
ATOM 596 C CA . VAL A 1 82 ? 13.957 -2.828 -3.136 1.00 87.19 82 VAL A CA 1
ATOM 597 C C . VAL A 1 82 ? 14.790 -4.105 -3.142 1.00 87.19 82 VAL A C 1
ATOM 599 O O . VAL A 1 82 ? 15.165 -4.593 -4.206 1.00 87.19 82 VAL A O 1
ATOM 602 N N . SER A 1 83 ? 15.058 -4.676 -1.970 1.00 85.81 83 SER A N 1
ATOM 603 C CA . SER A 1 83 ? 15.648 -6.008 -1.830 1.00 85.81 83 SER A CA 1
ATOM 604 C C . SER A 1 83 ? 14.577 -7.049 -1.498 1.00 85.81 83 SER A C 1
ATOM 606 O O . SER A 1 83 ? 13.727 -6.846 -0.629 1.00 85.81 83 SER A O 1
ATOM 608 N N . TYR A 1 84 ? 14.589 -8.175 -2.208 1.00 87.31 84 TYR A N 1
ATOM 609 C CA . TYR A 1 84 ? 13.699 -9.306 -1.948 1.00 87.31 84 TYR A CA 1
ATOM 610 C C . TYR A 1 84 ? 14.358 -10.605 -2.407 1.00 87.31 84 TYR A C 1
ATOM 612 O O . TYR A 1 84 ? 14.868 -10.685 -3.526 1.00 87.31 84 TYR A O 1
ATOM 620 N N . ASN A 1 85 ? 14.350 -11.616 -1.534 1.00 85.44 85 ASN A N 1
ATOM 621 C CA . ASN A 1 85 ? 14.937 -12.934 -1.791 1.00 85.44 85 ASN A CA 1
ATOM 622 C C . ASN A 1 85 ? 16.405 -12.875 -2.276 1.00 85.44 85 ASN A C 1
ATOM 624 O O . ASN A 1 85 ? 16.776 -13.494 -3.270 1.00 85.44 85 ASN A O 1
ATOM 628 N N . GLY A 1 86 ? 17.225 -12.044 -1.620 1.00 82.75 86 GLY A N 1
ATOM 629 C CA . GLY A 1 86 ? 18.645 -11.863 -1.957 1.00 82.75 86 GLY A CA 1
ATOM 630 C C . GLY A 1 86 ? 18.926 -11.101 -3.260 1.00 82.75 86 GLY A C 1
ATOM 631 O O . GLY A 1 86 ? 20.085 -10.941 -3.623 1.00 82.75 86 GLY A O 1
ATOM 632 N N . LYS A 1 87 ? 17.891 -10.614 -3.955 1.00 85.12 87 LYS A N 1
ATOM 633 C CA . LYS A 1 87 ? 17.991 -9.874 -5.222 1.00 85.12 87 LYS A CA 1
ATOM 634 C C . LYS A 1 87 ? 17.525 -8.431 -5.059 1.00 85.12 87 LYS A C 1
ATOM 636 O O . LYS A 1 87 ? 16.740 -8.125 -4.158 1.00 85.12 87 LYS A O 1
ATOM 641 N N . ILE A 1 88 ? 17.977 -7.561 -5.959 1.00 87.94 88 ILE A N 1
ATOM 642 C CA . ILE A 1 88 ? 17.514 -6.175 -6.062 1.00 87.94 88 ILE A CA 1
ATOM 643 C C . ILE A 1 88 ? 16.493 -6.066 -7.190 1.00 87.94 88 ILE A C 1
ATOM 645 O O . ILE A 1 88 ? 16.708 -6.591 -8.282 1.00 87.94 88 ILE A O 1
ATOM 649 N N . TRP A 1 89 ? 15.395 -5.368 -6.921 1.00 93.12 89 TRP A N 1
ATOM 650 C CA . TRP A 1 89 ? 14.268 -5.215 -7.829 1.00 93.12 89 TRP A CA 1
ATOM 651 C C . TRP A 1 89 ? 13.883 -3.752 -7.995 1.00 93.12 89 TRP A C 1
ATOM 653 O O . TRP A 1 89 ? 13.938 -2.981 -7.041 1.00 93.12 89 TRP A O 1
ATOM 663 N N . PHE A 1 90 ? 13.432 -3.397 -9.194 1.00 94.25 90 PHE A N 1
ATOM 664 C CA . PHE A 1 90 ? 12.957 -2.065 -9.549 1.00 94.25 90 PHE A CA 1
ATOM 665 C C . PHE A 1 90 ? 11.511 -2.137 -10.010 1.00 94.25 90 PHE A C 1
ATOM 667 O O . PHE A 1 90 ? 11.189 -2.926 -10.910 1.00 94.25 90 PHE A O 1
ATOM 674 N N . ASN A 1 91 ? 10.646 -1.299 -9.440 1.00 94.62 91 ASN A N 1
ATOM 675 C CA . ASN A 1 91 ? 9.297 -1.163 -9.970 1.00 94.62 91 ASN A CA 1
ATOM 676 C C . ASN A 1 91 ? 9.335 -0.431 -11.318 1.00 94.62 91 ASN A C 1
ATOM 678 O O . ASN A 1 91 ? 9.975 0.607 -11.485 1.00 94.62 91 ASN A O 1
ATOM 682 N N . GLN A 1 92 ? 8.620 -0.964 -12.296 1.00 93.00 92 GLN A N 1
ATOM 683 C CA . GLN A 1 92 ? 8.549 -0.398 -13.641 1.00 93.00 92 GLN A CA 1
ATOM 684 C C . GLN A 1 92 ? 7.443 0.661 -13.769 1.00 93.00 92 GLN A C 1
ATOM 686 O O . GLN A 1 92 ? 7.471 1.471 -14.696 1.00 93.00 92 GLN A O 1
ATOM 691 N N . TRP A 1 93 ? 6.499 0.674 -12.825 1.00 91.38 93 TRP A N 1
ATOM 692 C CA . TRP A 1 93 ? 5.385 1.618 -12.699 1.00 91.38 93 TRP A CA 1
ATOM 693 C C . TRP A 1 93 ? 4.881 1.660 -11.247 1.00 91.38 93 TRP A C 1
ATOM 695 O O . TRP A 1 93 ? 5.430 0.984 -10.375 1.00 91.38 93 TRP A O 1
ATOM 705 N N . TYR A 1 94 ? 3.849 2.466 -10.983 1.00 89.62 94 TYR A N 1
ATOM 706 C CA . TYR A 1 94 ? 3.184 2.544 -9.680 1.00 89.62 94 TYR A CA 1
ATOM 707 C C . TYR A 1 94 ? 2.705 1.157 -9.215 1.00 89.62 94 TYR A C 1
ATOM 709 O O . TYR A 1 94 ? 1.956 0.496 -9.931 1.00 89.62 94 TYR A O 1
ATOM 717 N N . VAL A 1 95 ? 3.074 0.733 -8.005 1.00 91.62 95 VAL A N 1
ATOM 718 C CA . VAL A 1 95 ? 2.620 -0.546 -7.424 1.00 91.62 95 VAL A CA 1
ATOM 719 C C . VAL A 1 95 ? 1.766 -0.276 -6.192 1.00 91.62 95 VAL A C 1
ATOM 721 O O . VAL A 1 95 ? 2.235 0.382 -5.264 1.00 91.62 95 VAL A O 1
ATOM 724 N N . ASN A 1 96 ? 0.528 -0.779 -6.162 1.00 82.75 96 ASN A N 1
ATOM 725 C CA . ASN A 1 96 ? -0.319 -0.712 -4.967 1.00 82.75 96 ASN A CA 1
ATOM 726 C C . ASN A 1 96 ? 0.216 -1.635 -3.851 1.00 82.75 96 ASN A C 1
ATOM 728 O O . ASN A 1 96 ? 0.890 -2.628 -4.154 1.00 82.75 96 ASN A O 1
ATOM 732 N N . PRO A 1 97 ? -0.131 -1.378 -2.573 1.00 86.31 97 PRO A N 1
ATOM 733 C CA . PRO A 1 97 ? 0.129 -2.325 -1.493 1.00 86.31 97 PRO A CA 1
ATOM 734 C C . PRO A 1 97 ? -0.425 -3.711 -1.840 1.00 86.31 97 PRO A C 1
ATOM 736 O O . PRO A 1 97 ? -1.566 -3.841 -2.277 1.00 86.31 97 PRO A O 1
ATOM 739 N N . GLY A 1 98 ? 0.393 -4.747 -1.677 1.00 81.50 98 GLY A N 1
ATOM 740 C CA . GLY A 1 98 ? 0.013 -6.145 -1.874 1.00 81.50 98 GLY A CA 1
ATOM 741 C C . GLY A 1 98 ? -0.235 -6.568 -3.324 1.00 81.50 98 GLY A C 1
ATOM 742 O O . GLY A 1 98 ? -0.541 -7.734 -3.548 1.00 81.50 98 GLY A O 1
ATOM 743 N N . GLN A 1 99 ? -0.091 -5.671 -4.305 1.00 91.00 99 GLN A N 1
ATOM 744 C CA . GLN A 1 99 ? -0.425 -5.964 -5.703 1.00 91.00 99 GLN A CA 1
ATOM 745 C C . GLN A 1 99 ? 0.447 -7.069 -6.304 1.00 91.00 99 GLN A C 1
ATOM 747 O O . GLN A 1 99 ? -0.061 -7.965 -6.971 1.00 91.00 99 GLN A O 1
ATOM 752 N N . GLU A 1 100 ? 1.763 -6.984 -6.114 1.00 92.44 100 GLU A N 1
ATOM 753 C CA . GLU A 1 100 ? 2.704 -7.942 -6.686 1.00 92.44 100 GLU A CA 1
ATOM 754 C C . GLU A 1 100 ? 3.960 -8.057 -5.822 1.00 92.44 100 GLU A C 1
ATOM 756 O O . GLU A 1 100 ? 4.519 -7.048 -5.373 1.00 92.44 100 GLU A O 1
ATOM 761 N N . THR A 1 101 ? 4.409 -9.296 -5.624 1.00 93.50 101 THR A N 1
ATOM 762 C CA . THR A 1 101 ? 5.672 -9.624 -4.956 1.00 93.50 101 THR A CA 1
ATOM 763 C C . THR A 1 101 ? 6.801 -9.676 -5.991 1.00 93.50 101 THR A C 1
ATOM 765 O O . THR A 1 101 ? 6.605 -10.247 -7.066 1.00 93.50 101 THR A O 1
ATOM 768 N N . PRO A 1 102 ? 7.995 -9.121 -5.716 1.00 94.44 102 PRO A N 1
ATOM 769 C CA . PRO A 1 102 ? 9.087 -9.172 -6.676 1.00 94.44 102 PRO A CA 1
ATOM 770 C C . PRO A 1 102 ? 9.429 -10.607 -7.101 1.00 94.44 102 PRO A C 1
ATOM 772 O O . PRO A 1 102 ? 9.626 -11.490 -6.267 1.00 94.44 102 PRO A O 1
ATOM 775 N N . GLY A 1 103 ? 9.479 -10.834 -8.415 1.00 92.44 103 GLY A N 1
ATOM 776 C CA . GLY A 1 103 ? 9.778 -12.135 -9.018 1.00 92.44 103 GLY A CA 1
ATOM 777 C C . GLY A 1 103 ? 8.575 -13.021 -9.339 1.00 92.44 103 GLY A C 1
ATOM 778 O O . GLY A 1 103 ? 8.771 -14.047 -9.984 1.00 92.44 103 GLY A O 1
ATOM 779 N N . THR A 1 104 ? 7.343 -12.640 -8.977 1.00 94.56 104 THR A N 1
ATOM 780 C CA . THR A 1 104 ? 6.155 -13.460 -9.287 1.00 94.56 104 THR A CA 1
ATOM 781 C C . THR A 1 104 ? 5.471 -13.096 -10.608 1.00 94.56 104 THR A C 1
ATOM 783 O O . THR A 1 104 ? 4.830 -13.956 -11.204 1.00 94.56 104 THR A O 1
ATOM 786 N N . GLY A 1 105 ? 5.614 -11.861 -11.107 1.00 88.44 105 GLY A N 1
ATOM 787 C CA . GLY A 1 105 ? 4.914 -11.393 -12.315 1.00 88.44 105 GLY A CA 1
ATOM 788 C C . GLY A 1 105 ? 5.595 -11.687 -13.662 1.00 88.44 105 GLY A C 1
ATOM 789 O O . GLY A 1 105 ? 5.076 -11.305 -14.711 1.00 88.44 105 GLY A O 1
ATOM 790 N N . GLY A 1 106 ? 6.758 -12.347 -13.678 1.00 87.94 106 GLY A N 1
ATOM 791 C CA . GLY A 1 106 ? 7.492 -12.654 -14.916 1.00 87.94 106 GLY A CA 1
ATOM 792 C C . GLY A 1 106 ? 7.872 -11.409 -15.741 1.00 87.94 106 GLY A C 1
ATOM 793 O O . GLY A 1 106 ? 8.049 -10.318 -15.200 1.00 87.94 106 GLY A O 1
ATOM 794 N N . GLN A 1 107 ? 7.986 -11.554 -17.070 1.00 83.69 107 GLN A N 1
ATOM 795 C CA . GLN A 1 107 ? 8.415 -10.469 -17.978 1.00 83.69 107 GLN A CA 1
ATOM 796 C C . GLN A 1 107 ? 7.423 -9.290 -18.056 1.00 83.69 107 GLN A C 1
ATOM 798 O O . GLN A 1 107 ? 7.795 -8.203 -18.498 1.00 83.69 107 GLN A O 1
ATOM 803 N N . TRP A 1 108 ? 6.177 -9.483 -17.615 1.00 87.06 108 TRP A N 1
ATOM 804 C CA . TRP A 1 108 ? 5.112 -8.470 -17.640 1.00 87.06 108 TRP A CA 1
ATOM 805 C C . TRP A 1 108 ? 4.735 -7.953 -16.249 1.00 87.06 108 TRP A C 1
ATOM 807 O O . TRP A 1 108 ? 3.872 -7.089 -16.141 1.00 87.06 108 TRP A O 1
ATOM 817 N N . GLY A 1 109 ? 5.397 -8.438 -15.196 1.00 92.56 109 GLY A N 1
ATOM 818 C CA . GLY A 1 109 ? 5.152 -8.008 -13.820 1.00 92.56 109 GLY A CA 1
ATOM 819 C C . GLY A 1 109 ? 5.597 -6.576 -13.555 1.00 92.56 109 GLY A C 1
ATOM 820 O O . GLY A 1 109 ? 6.307 -5.980 -14.363 1.00 92.56 109 GLY A O 1
ATOM 821 N N . ALA A 1 110 ? 5.257 -6.026 -12.401 1.00 95.06 110 ALA A N 1
ATOM 822 C CA . ALA A 1 110 ? 5.691 -4.700 -11.983 1.00 95.06 110 ALA A CA 1
ATOM 823 C C . ALA A 1 110 ? 7.180 -4.635 -11.619 1.00 95.06 110 ALA A C 1
ATOM 825 O O . ALA A 1 110 ? 7.769 -3.558 -11.690 1.00 95.06 110 ALA A O 1
ATOM 826 N N . TRP A 1 111 ? 7.802 -5.757 -11.250 1.00 95.44 111 TRP A N 1
ATOM 827 C CA . TRP A 1 111 ? 9.173 -5.787 -10.734 1.00 95.44 111 TRP A CA 1
ATOM 828 C C . TRP A 1 111 ? 10.176 -6.362 -11.734 1.00 95.44 111 TRP A C 1
ATOM 830 O O . TRP A 1 111 ? 9.947 -7.412 -12.336 1.00 95.44 111 TRP A O 1
ATOM 840 N N . ARG A 1 112 ? 11.330 -5.703 -11.887 1.00 95.44 112 ARG A N 1
ATOM 841 C CA . ARG A 1 112 ? 12.461 -6.212 -12.682 1.00 95.44 112 ARG A CA 1
ATOM 842 C C . ARG A 1 112 ? 13.707 -6.325 -11.835 1.00 95.44 112 ARG A C 1
ATOM 844 O O . ARG A 1 112 ? 14.027 -5.399 -11.095 1.00 95.44 112 ARG A O 1
ATOM 851 N N . GLU A 1 113 ? 14.398 -7.450 -11.964 1.00 92.81 113 GLU A N 1
ATOM 852 C CA . GLU A 1 113 ? 15.683 -7.660 -11.306 1.00 92.81 113 GLU A CA 1
ATOM 853 C C . GLU A 1 113 ? 16.721 -6.655 -11.837 1.00 92.81 113 GLU A C 1
ATOM 855 O O . GLU A 1 113 ? 16.704 -6.273 -13.017 1.00 92.81 113 GLU A O 1
ATOM 860 N N . GLN A 1 114 ? 17.618 -6.203 -10.963 1.00 87.62 114 GLN A N 1
ATOM 861 C CA . GLN A 1 114 ? 18.769 -5.392 -11.346 1.00 87.62 114 GLN A CA 1
ATOM 862 C C . GLN A 1 114 ? 19.580 -6.099 -12.440 1.00 87.62 114 GLN A C 1
ATOM 864 O O . GLN A 1 114 ? 19.883 -7.283 -12.331 1.00 87.62 114 GLN A O 1
ATOM 869 N N . GLY A 1 115 ? 19.918 -5.376 -13.510 1.00 84.25 115 GLY A N 1
ATOM 870 C CA . GLY A 1 115 ? 20.680 -5.926 -14.637 1.00 84.25 115 GLY A CA 1
ATOM 871 C C . GLY A 1 115 ? 19.873 -6.774 -15.628 1.00 84.25 115 GLY A C 1
ATOM 872 O O . GLY A 1 115 ? 20.427 -7.207 -16.635 1.00 84.25 115 GLY A O 1
ATOM 873 N N . SER A 1 116 ? 18.570 -6.993 -15.408 1.00 87.50 116 SER A N 1
ATOM 874 C CA . SER A 1 116 ? 17.723 -7.629 -16.424 1.00 87.50 116 SER A CA 1
ATOM 875 C C . SER A 1 116 ? 17.575 -6.727 -17.653 1.00 87.50 116 SER A C 1
ATOM 877 O O . SER A 1 116 ? 17.309 -5.534 -17.521 1.00 87.50 116 SER A O 1
ATOM 879 N N . SER A 1 117 ? 17.647 -7.300 -18.858 1.00 85.12 117 SER A N 1
ATOM 880 C CA . SER A 1 117 ? 17.449 -6.577 -20.129 1.00 85.12 117 SER A CA 1
ATOM 881 C C . SER A 1 117 ? 16.063 -5.938 -20.265 1.00 85.12 117 SER A C 1
ATOM 883 O O . SER A 1 117 ? 15.884 -4.980 -21.011 1.00 85.12 117 SER A O 1
ATOM 885 N N . SER A 1 118 ? 15.080 -6.459 -19.530 1.00 83.69 118 SER A N 1
ATOM 886 C CA . SER A 1 118 ? 13.709 -5.941 -19.483 1.00 83.69 118 SER A CA 1
ATOM 887 C C . SER A 1 118 ? 13.502 -4.863 -18.412 1.00 83.69 118 SER A C 1
ATOM 889 O O . SER A 1 118 ? 12.382 -4.384 -18.225 1.00 83.69 118 SER A O 1
ATOM 891 N N . ASN A 1 119 ? 14.562 -4.482 -17.693 1.00 85.69 119 ASN A N 1
ATOM 892 C CA . ASN A 1 119 ? 14.529 -3.412 -16.713 1.00 85.69 119 ASN A CA 1
ATOM 893 C C . ASN A 1 119 ? 14.743 -2.058 -17.400 1.00 85.69 119 ASN A C 1
ATOM 895 O O . ASN A 1 119 ? 15.812 -1.775 -17.931 1.00 85.69 119 ASN A O 1
ATOM 899 N N . SER A 1 120 ? 13.717 -1.206 -17.377 1.00 81.56 120 SER A N 1
ATOM 900 C CA . SER A 1 120 ? 13.799 0.150 -17.937 1.00 81.56 120 SER A CA 1
ATOM 901 C C . SER A 1 120 ? 14.460 1.165 -16.995 1.00 81.56 120 SER A C 1
ATOM 903 O O . SER A 1 120 ? 14.620 2.330 -17.359 1.00 81.56 120 SER A O 1
ATOM 905 N N . CYS A 1 121 ? 14.823 0.733 -15.788 1.00 82.69 121 CYS A N 1
ATOM 906 C CA . CYS A 1 121 ? 15.490 1.527 -14.769 1.00 82.69 121 CYS A CA 1
ATOM 907 C C . CYS A 1 121 ? 16.997 1.288 -14.852 1.00 82.6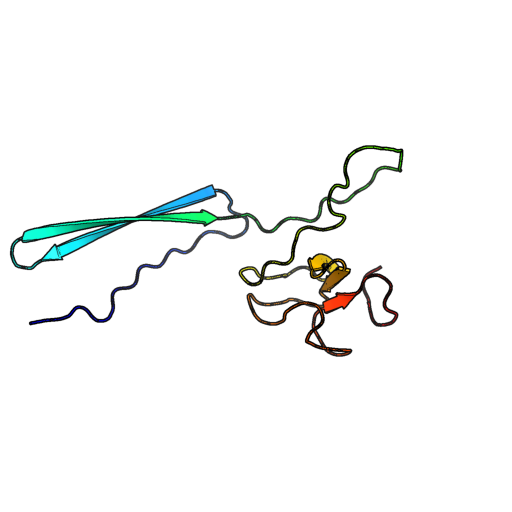9 121 CYS A C 1
ATOM 909 O O . CYS A 1 121 ? 17.438 0.143 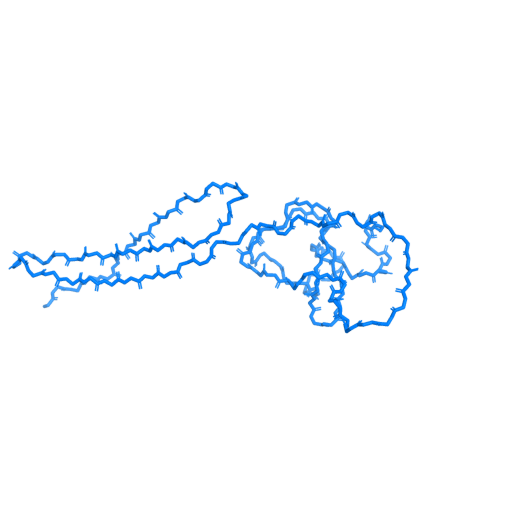-14.745 1.00 82.69 121 CYS A O 1
ATOM 911 N N . LYS A 1 122 ? 17.750 2.361 -15.108 1.00 66.56 122 LYS A N 1
ATOM 912 C CA . LYS A 1 122 ? 19.217 2.353 -15.158 1.00 66.56 122 LYS A CA 1
ATOM 913 C C . LYS A 1 122 ? 19.805 2.466 -13.761 1.00 66.56 122 LYS A C 1
ATOM 915 O O . LYS A 1 122 ? 19.205 3.212 -12.955 1.00 66.56 122 LYS A O 1
#

Sequence (122 aa):
MKSVDSAHAYAVIPANSEGEAVFTLTTTGADGRTATDSMTIKVTKPAVPEKDDTPEKDDTPVKPAAPAYNAKIAYPTKCTKVSYNGKIWFNQWYVNPGQETPGTGGQWGAWREQGSSSNSCK

Radius of gyration: 20.99 Å; chains: 1; bounding box: 63×26×52 Å

Secondary structure (DSSP, 8-state):
-----------PPPTT--EEEEEEEEEE-TTS-EEEEEEEEEEPPP-PPP---S-----SS---SSPBP-TTS-B-STT-EEEETTEEEEESS-B-TTS--TTTSGGGSSEEETT-TT----

Foldseek 3Di:
DDDDPDDDDDDDDDAQDFDKDKDKDWDADPVRDIDIDIDIDGDDHDPPPDPDPDDDDDDDPDPDPADADDLQAKDADFQHWHDDPNFIKTFRHIGHRNRDDAPPPPLPDRIDTPPDPSRPHD

Organism: Enterobacter cloacae (NCBI:txid550)

pLDDT: mean 76.55, std 16.89, range [34.0, 95.44]